Protein AF-A0A950HRG1-F1 (afdb_monomer)

Sequence (154 aa):
MLKEFRDFAMKGNVVDLAIGVIIGAAFGKIVDSLVGDIIMPIVGAITGGIDFSNLYIPLSGKAADAAKAGASYAKVKEAGAVLGFGQFLTIAVNFLIIAFVLFLVVKGINTMRRAEPKAPPAPPPPTKTEVLLEEIRNLLARQAGPERPTTAIG

Mean predicted aligned error: 13.73 Å

Structure (mmCIF, N/CA/C/O backbone):
data_AF-A0A950HRG1-F1
#
_entry.id   AF-A0A950HRG1-F1
#
loop_
_atom_site.group_PDB
_atom_site.id
_atom_site.type_symbol
_atom_site.label_atom_id
_atom_site.label_alt_id
_atom_site.label_comp_id
_atom_site.label_asym_id
_atom_site.label_entity_id
_atom_site.label_seq_id
_atom_site.pdbx_PDB_ins_code
_atom_site.Cartn_x
_atom_site.Cartn_y
_atom_site.Cartn_z
_atom_site.occupancy
_atom_site.B_iso_or_equiv
_atom_site.auth_seq_id
_atom_site.auth_comp_id
_atom_site.auth_asym_id
_atom_site.auth_atom_id
_atom_site.pdbx_PDB_model_num
ATOM 1 N N . MET A 1 1 ? 3.740 19.221 29.805 1.00 72.19 1 MET A N 1
ATOM 2 C CA . MET A 1 1 ? 4.055 18.413 28.607 1.00 72.19 1 MET A CA 1
ATOM 3 C C . MET A 1 1 ? 3.595 16.956 28.696 1.00 72.19 1 MET A C 1
ATOM 5 O O . MET A 1 1 ? 2.594 16.634 28.081 1.00 72.19 1 MET A O 1
ATOM 9 N N . LEU A 1 2 ? 4.248 16.061 29.456 1.00 80.06 2 LEU A N 1
ATOM 10 C CA . LEU A 1 2 ? 3.867 14.627 29.509 1.00 80.06 2 LEU A CA 1
ATOM 11 C C . LEU A 1 2 ? 2.446 14.369 30.051 1.00 80.06 2 LEU A C 1
ATOM 13 O O . LEU A 1 2 ? 1.740 13.500 29.547 1.00 80.06 2 LEU A O 1
ATOM 17 N N . LYS A 1 3 ? 2.013 15.142 31.055 1.00 82.12 3 LYS A N 1
ATOM 18 C CA . LYS A 1 3 ? 0.649 15.079 31.612 1.00 82.12 3 LYS A CA 1
ATOM 19 C C . LYS A 1 3 ? -0.404 15.576 30.611 1.00 82.12 3 LYS A C 1
ATOM 21 O O . LYS A 1 3 ? -1.360 14.872 30.339 1.00 82.12 3 LYS A O 1
ATOM 26 N N . GLU A 1 4 ? -0.155 16.726 29.986 1.00 77.81 4 GLU A N 1
ATOM 27 C CA . GLU A 1 4 ? -1.037 17.322 28.966 1.00 77.81 4 GLU A CA 1
ATOM 28 C C . GLU A 1 4 ? -1.134 16.461 27.700 1.00 77.81 4 GLU A C 1
ATOM 30 O O . GLU A 1 4 ? -2.203 16.346 27.109 1.00 77.81 4 GLU A O 1
ATOM 35 N N . PHE A 1 5 ? -0.039 15.809 27.300 1.00 77.25 5 PHE A N 1
ATOM 36 C CA . PHE A 1 5 ? -0.029 14.860 26.189 1.00 77.25 5 PHE A CA 1
ATOM 37 C C . PHE A 1 5 ? -0.840 13.603 26.510 1.00 77.25 5 PHE A C 1
ATOM 39 O O . PHE A 1 5 ? -1.601 13.142 25.665 1.00 77.25 5 PHE A O 1
ATOM 46 N N . ARG A 1 6 ? -0.731 13.073 27.738 1.00 77.06 6 ARG A N 1
ATOM 47 C CA . ARG A 1 6 ? -1.578 11.966 28.202 1.00 77.06 6 ARG A CA 1
ATOM 48 C C . ARG A 1 6 ? -3.054 12.365 28.187 1.00 77.06 6 ARG A C 1
ATOM 50 O O . ARG A 1 6 ? -3.857 11.628 27.631 1.00 77.06 6 ARG A O 1
ATOM 57 N N . ASP A 1 7 ? -3.405 13.530 28.722 1.00 78.81 7 ASP A N 1
ATOM 58 C CA . ASP A 1 7 ? -4.795 14.007 28.762 1.00 78.81 7 ASP A CA 1
ATOM 59 C C . ASP A 1 7 ? -5.359 14.285 27.355 1.00 78.81 7 ASP A C 1
ATOM 61 O O . ASP A 1 7 ? -6.537 14.042 27.089 1.00 78.81 7 ASP A O 1
ATOM 65 N N . PHE A 1 8 ? -4.518 14.732 26.417 1.00 75.56 8 PHE A N 1
ATOM 66 C CA . PHE A 1 8 ? -4.876 14.867 25.004 1.00 75.56 8 PHE A CA 1
ATOM 67 C C . PHE A 1 8 ? -5.061 13.507 24.317 1.00 75.56 8 PHE A C 1
ATOM 69 O O . PHE A 1 8 ? -6.065 13.301 23.635 1.00 75.56 8 PHE A O 1
ATOM 76 N N . ALA A 1 9 ? -4.127 12.576 24.522 1.00 70.25 9 ALA A N 1
ATOM 77 C CA . ALA A 1 9 ? -4.170 11.238 23.943 1.00 70.25 9 ALA A CA 1
ATOM 78 C C . ALA A 1 9 ? -5.352 10.421 24.477 1.00 70.25 9 ALA A C 1
ATOM 80 O O . ALA A 1 9 ? -5.926 9.645 23.730 1.00 70.25 9 ALA A O 1
ATOM 81 N N . MET A 1 10 ? -5.767 10.624 25.732 1.00 71.88 10 MET A N 1
ATOM 82 C CA . MET A 1 10 ? -6.918 9.932 26.328 1.00 71.88 10 MET A CA 1
ATOM 83 C C . MET A 1 10 ? -8.283 10.498 25.900 1.00 71.88 10 MET A C 1
ATOM 85 O O . MET A 1 10 ? -9.316 9.969 26.316 1.00 71.88 10 MET A O 1
ATOM 89 N N . LYS A 1 11 ? -8.336 11.516 25.027 1.00 75.38 11 LYS A N 1
ATOM 90 C CA . LYS A 1 11 ? -9.570 11.843 24.297 1.00 75.38 11 LYS A CA 1
ATOM 91 C C . LYS A 1 11 ? -9.860 10.677 23.345 1.00 75.38 11 LYS A C 1
ATOM 93 O O . LYS A 1 11 ? -9.276 10.618 22.271 1.00 75.38 11 LYS A O 1
ATOM 98 N N . GLY A 1 12 ? -10.733 9.749 23.751 1.00 67.19 12 GLY A N 1
ATOM 99 C CA . GLY A 1 12 ? -10.932 8.424 23.128 1.00 67.19 12 GLY A CA 1
ATOM 100 C C . GLY A 1 12 ? -10.984 8.386 21.593 1.00 67.19 12 GLY A C 1
ATOM 101 O O . GLY A 1 12 ? -10.423 7.481 20.990 1.00 67.19 12 GLY A O 1
ATOM 102 N N . ASN A 1 13 ? -11.520 9.425 20.946 1.00 80.25 13 ASN A N 1
ATOM 103 C CA . ASN A 1 13 ? -11.544 9.551 19.485 1.00 80.25 13 ASN A CA 1
ATOM 104 C C . ASN A 1 13 ? -10.145 9.553 18.816 1.00 80.25 13 ASN A C 1
ATOM 106 O O . ASN A 1 13 ? -10.022 9.201 17.648 1.00 80.25 13 ASN A O 1
ATOM 110 N N . VAL A 1 14 ? -9.084 9.953 19.526 1.00 82.50 14 VAL A N 1
ATOM 111 C CA . VAL A 1 14 ? -7.705 9.995 19.002 1.00 82.50 14 VAL A CA 1
ATOM 112 C C . VAL A 1 14 ? -7.029 8.626 19.092 1.00 82.50 14 VAL A C 1
ATOM 114 O O . VAL A 1 14 ? -6.296 8.257 18.177 1.00 82.50 14 VAL A O 1
ATOM 117 N N . VAL A 1 15 ? -7.288 7.861 20.158 1.00 83.56 15 VAL A N 1
ATOM 118 C CA . VAL A 1 15 ? -6.712 6.517 20.344 1.00 83.56 15 VAL A CA 1
ATOM 119 C C . VAL A 1 15 ? -7.251 5.559 19.288 1.00 83.56 15 VAL A C 1
ATOM 121 O O . VAL A 1 15 ? -6.467 4.889 18.618 1.00 83.56 15 VAL A O 1
ATOM 124 N N . ASP A 1 16 ? -8.569 5.552 19.083 1.00 85.19 16 ASP A N 1
ATOM 125 C CA . ASP A 1 16 ? -9.216 4.680 18.098 1.00 85.19 16 ASP A CA 1
ATOM 126 C C . ASP A 1 16 ? -8.794 5.038 16.665 1.00 85.19 16 ASP A C 1
ATOM 128 O O . ASP A 1 16 ? -8.505 4.155 15.854 1.00 85.19 16 ASP A O 1
ATOM 132 N N . LEU A 1 17 ? -8.665 6.337 16.367 1.00 89.94 17 LEU A N 1
ATOM 133 C CA . LEU A 1 17 ? -8.133 6.812 15.089 1.00 89.94 17 LEU A CA 1
ATOM 134 C C . LEU A 1 17 ? -6.677 6.371 14.887 1.00 89.94 17 LEU A C 1
ATOM 136 O O . LEU A 1 17 ? -6.327 5.882 13.813 1.00 89.94 17 LEU A O 1
ATOM 140 N N . ALA A 1 18 ? -5.830 6.519 15.909 1.00 88.38 18 ALA A N 1
ATOM 141 C CA . ALA A 1 18 ? -4.426 6.130 15.840 1.00 88.38 18 ALA A CA 1
ATOM 142 C C . ALA A 1 18 ? -4.271 4.622 15.595 1.00 88.38 18 ALA A C 1
ATOM 144 O O . ALA A 1 18 ? -3.500 4.219 14.723 1.00 88.38 18 ALA A O 1
ATOM 145 N N . ILE A 1 19 ? -5.044 3.794 16.303 1.00 90.44 19 ILE A N 1
ATOM 146 C CA . ILE A 1 19 ? -5.060 2.342 16.094 1.00 90.44 19 ILE A CA 1
ATOM 147 C C . ILE A 1 19 ? -5.514 2.016 14.665 1.00 90.44 19 ILE A C 1
ATOM 149 O O . ILE A 1 19 ? -4.848 1.239 13.980 1.00 90.44 19 ILE A O 1
ATOM 153 N N . GLY A 1 20 ? -6.590 2.644 14.182 1.00 91.62 20 GLY A N 1
ATOM 154 C CA . GLY A 1 20 ? -7.099 2.434 12.825 1.00 91.62 20 GLY A CA 1
ATOM 155 C C . GLY A 1 20 ? -6.074 2.764 11.736 1.00 91.62 20 GLY A C 1
ATOM 156 O O . GLY A 1 20 ? -5.899 1.984 10.800 1.00 91.62 20 GLY A O 1
ATOM 157 N N . VAL A 1 21 ? -5.344 3.874 11.877 1.00 92.12 21 VAL A N 1
ATOM 158 C CA . VAL A 1 21 ? -4.294 4.277 10.925 1.00 92.12 21 VAL A CA 1
ATOM 159 C C . VAL A 1 21 ? -3.107 3.312 10.957 1.00 92.12 21 VAL A C 1
ATOM 161 O O . VAL A 1 21 ? -2.623 2.909 9.899 1.00 92.12 21 VAL A O 1
ATOM 164 N N . ILE A 1 22 ? -2.650 2.907 12.146 1.00 93.69 22 ILE A N 1
ATOM 165 C CA . ILE A 1 22 ? -1.515 1.981 12.294 1.00 93.69 22 ILE A CA 1
ATOM 166 C C . ILE A 1 22 ? -1.857 0.613 11.696 1.00 93.69 22 ILE A C 1
ATOM 168 O O . ILE A 1 22 ? -1.071 0.069 10.917 1.00 93.69 22 ILE A O 1
ATOM 172 N N . ILE A 1 23 ? -3.037 0.075 12.018 1.00 92.75 23 ILE A N 1
ATOM 173 C CA . ILE A 1 23 ? -3.500 -1.208 11.477 1.00 92.75 23 ILE A CA 1
ATOM 174 C C . ILE A 1 23 ? -3.698 -1.103 9.964 1.00 92.75 23 ILE A C 1
ATOM 176 O O . ILE A 1 23 ? -3.259 -1.994 9.243 1.00 92.75 23 ILE A O 1
ATOM 180 N N . GLY A 1 24 ? -4.290 -0.013 9.465 1.00 90.19 24 GLY A N 1
ATOM 181 C CA . GLY A 1 24 ? -4.471 0.209 8.029 1.00 90.19 24 GLY A CA 1
ATOM 182 C C . GLY A 1 24 ? -3.146 0.237 7.264 1.00 90.19 24 GLY A C 1
ATOM 183 O O . GLY A 1 24 ? -3.007 -0.436 6.242 1.00 90.19 24 GLY A O 1
ATOM 184 N N . ALA A 1 25 ? -2.142 0.945 7.790 1.00 90.94 25 ALA A N 1
ATOM 185 C CA . ALA A 1 25 ? -0.809 1.002 7.193 1.00 90.94 25 ALA A CA 1
ATOM 186 C C . ALA A 1 25 ? -0.092 -0.359 7.225 1.00 90.94 25 ALA A C 1
ATOM 188 O O . ALA A 1 25 ? 0.562 -0.737 6.252 1.00 90.94 25 ALA A O 1
ATOM 189 N N . ALA A 1 26 ? -0.213 -1.110 8.324 1.00 93.50 26 ALA A N 1
ATOM 190 C CA . ALA A 1 26 ? 0.367 -2.447 8.436 1.00 93.50 26 ALA A CA 1
ATOM 191 C C . ALA A 1 26 ? -0.321 -3.453 7.499 1.00 93.50 26 ALA A C 1
ATOM 193 O O . ALA A 1 26 ? 0.357 -4.225 6.826 1.00 93.50 26 ALA A O 1
ATOM 194 N N . PHE A 1 27 ? -1.652 -3.413 7.412 1.00 89.31 27 PHE A N 1
ATOM 195 C CA . PHE A 1 27 ? -2.431 -4.293 6.544 1.00 89.31 27 PHE A CA 1
ATOM 196 C C . PHE A 1 27 ? -2.125 -4.055 5.063 1.00 89.31 27 PHE A C 1
ATOM 198 O O . PHE A 1 27 ? -1.963 -5.021 4.323 1.00 89.31 27 PHE A O 1
ATOM 205 N N . GLY A 1 28 ? -1.958 -2.793 4.646 1.00 88.12 28 GLY A N 1
ATOM 206 C CA . GLY A 1 28 ? -1.510 -2.458 3.291 1.00 88.12 28 GLY A CA 1
ATOM 207 C C . GLY A 1 28 ? -0.222 -3.193 2.912 1.00 88.12 28 GLY A C 1
ATOM 208 O O . GLY A 1 28 ? -0.194 -3.878 1.899 1.00 88.12 28 GLY A O 1
ATOM 209 N N . LYS A 1 29 ? 0.791 -3.184 3.790 1.00 90.25 29 LYS A N 1
ATOM 210 C CA . LYS A 1 29 ? 2.058 -3.905 3.557 1.00 90.25 29 LYS A CA 1
ATOM 211 C C . LYS A 1 29 ? 1.891 -5.421 3.440 1.00 90.25 29 LYS A C 1
ATOM 213 O O . LYS A 1 29 ? 2.624 -6.054 2.688 1.00 90.25 29 LYS A O 1
ATOM 218 N N . ILE A 1 30 ? 0.958 -6.011 4.192 1.00 89.56 30 ILE A N 1
ATOM 219 C CA . ILE A 1 30 ? 0.663 -7.449 4.096 1.00 89.56 30 ILE A CA 1
ATOM 220 C C . ILE A 1 30 ? 0.099 -7.768 2.711 1.00 89.56 30 ILE A C 1
ATOM 222 O O . ILE A 1 30 ? 0.508 -8.751 2.095 1.00 89.56 30 ILE A O 1
ATOM 226 N N . VAL A 1 31 ? -0.812 -6.932 2.205 1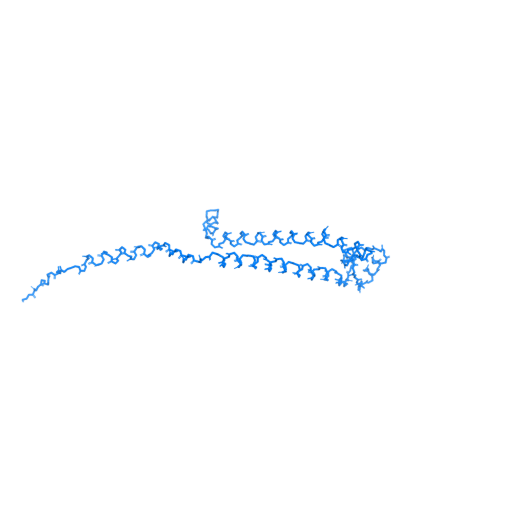.00 86.12 31 VAL A N 1
ATOM 227 C CA . VAL A 1 31 ? -1.359 -7.111 0.856 1.00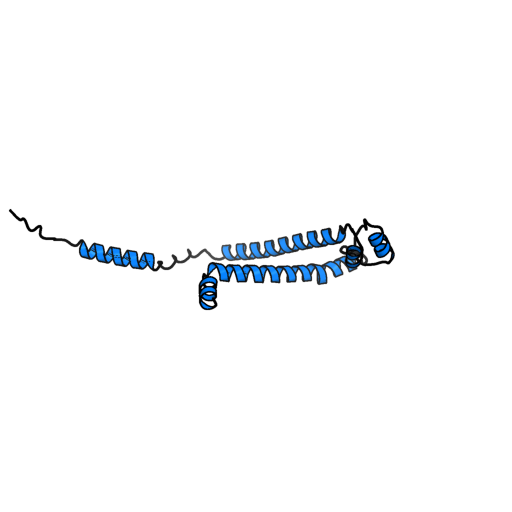 86.12 31 VAL A CA 1
ATOM 228 C C . VAL A 1 31 ? -0.284 -6.861 -0.201 1.00 86.12 31 VAL A C 1
ATOM 230 O O . VAL A 1 31 ? -0.147 -7.680 -1.105 1.00 86.12 31 VAL A O 1
ATOM 233 N N . ASP A 1 32 ? 0.530 -5.815 -0.048 1.00 86.69 32 ASP A N 1
ATOM 234 C CA . ASP A 1 32 ? 1.647 -5.523 -0.952 1.00 86.69 32 ASP A CA 1
ATOM 235 C C . ASP A 1 32 ? 2.608 -6.717 -1.060 1.00 86.69 32 ASP A C 1
ATOM 237 O O . ASP A 1 32 ? 2.990 -7.088 -2.165 1.00 86.69 32 ASP A O 1
ATOM 241 N N . SER A 1 33 ? 2.961 -7.351 0.065 1.00 89.81 33 SER A N 1
ATOM 242 C CA . SER A 1 33 ? 3.827 -8.540 0.096 1.00 89.81 33 SER A CA 1
ATOM 243 C C . SER A 1 33 ? 3.143 -9.766 -0.511 1.00 89.81 33 SER A C 1
ATOM 245 O O . SER A 1 33 ? 3.748 -10.489 -1.296 1.00 89.81 33 SER A O 1
ATOM 247 N N . LEU A 1 34 ? 1.850 -9.982 -0.249 1.00 86.50 34 LEU A N 1
ATOM 248 C CA . LEU A 1 34 ? 1.098 -11.055 -0.905 1.00 86.50 34 LEU A CA 1
ATOM 249 C C . LEU A 1 34 ? 1.114 -10.885 -2.431 1.00 86.50 34 LEU A C 1
ATOM 251 O O . LEU A 1 34 ? 1.324 -11.848 -3.167 1.00 86.50 34 LEU A O 1
ATOM 255 N N . VAL A 1 35 ? 0.917 -9.665 -2.925 1.00 82.81 35 VAL A N 1
ATOM 256 C CA . VAL A 1 35 ? 0.927 -9.404 -4.365 1.00 82.81 35 VAL A CA 1
ATOM 257 C C . VAL A 1 35 ? 2.345 -9.501 -4.924 1.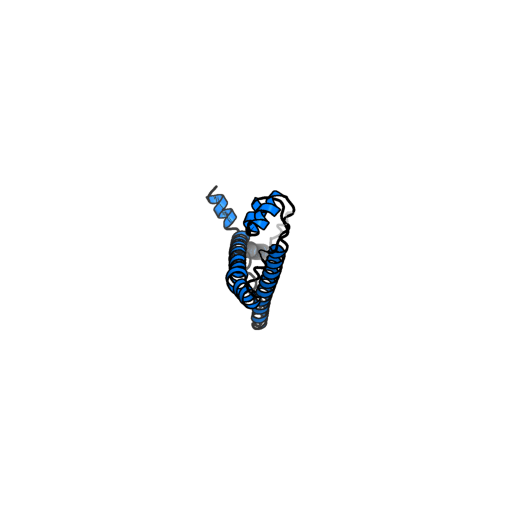00 82.81 35 VAL A C 1
ATOM 259 O O . VAL A 1 35 ? 2.572 -10.245 -5.873 1.00 82.81 35 VAL A O 1
ATOM 262 N N . GLY A 1 36 ? 3.297 -8.779 -4.339 1.00 85.31 36 GLY A N 1
ATOM 263 C CA . GLY A 1 36 ? 4.664 -8.652 -4.838 1.00 85.31 36 GLY A CA 1
ATOM 264 C C . GLY A 1 36 ? 5.518 -9.905 -4.661 1.00 85.31 36 GLY A C 1
ATOM 265 O O . GLY A 1 36 ? 6.231 -10.276 -5.587 1.00 85.31 36 GLY A O 1
ATOM 266 N N . ASP A 1 37 ? 5.416 -10.578 -3.517 1.00 85.94 37 ASP A N 1
ATOM 267 C CA . ASP A 1 37 ? 6.309 -11.684 -3.150 1.00 85.94 37 ASP A CA 1
ATOM 268 C C . ASP A 1 37 ? 5.698 -13.063 -3.434 1.00 85.94 37 ASP A C 1
ATOM 270 O O . ASP A 1 37 ? 6.427 -14.052 -3.500 1.00 85.94 37 ASP A O 1
ATOM 274 N N . ILE A 1 38 ? 4.372 -13.158 -3.610 1.00 87.62 38 ILE A N 1
ATOM 275 C CA . ILE A 1 38 ? 3.680 -14.438 -3.846 1.00 87.62 38 ILE A CA 1
ATOM 276 C C . ILE A 1 38 ? 2.986 -14.454 -5.210 1.00 87.62 38 ILE A C 1
ATOM 278 O O . ILE A 1 38 ? 3.280 -15.319 -6.035 1.00 87.62 38 ILE A O 1
ATOM 282 N N . ILE A 1 39 ? 2.086 -13.507 -5.491 1.00 83.88 39 ILE A N 1
ATOM 283 C CA . ILE A 1 39 ? 1.298 -13.524 -6.736 1.00 83.88 39 ILE A CA 1
ATOM 284 C C . ILE A 1 39 ? 2.167 -13.207 -7.958 1.00 83.88 39 ILE A C 1
ATOM 286 O O . ILE A 1 39 ? 2.125 -13.945 -8.943 1.00 83.88 39 ILE A O 1
ATOM 290 N N . MET A 1 40 ? 2.972 -12.145 -7.911 1.00 84.88 40 MET A N 1
ATOM 291 C CA . MET A 1 40 ? 3.790 -11.711 -9.047 1.00 84.88 40 MET A CA 1
ATOM 292 C C . MET A 1 40 ? 4.828 -12.757 -9.481 1.00 84.88 40 MET A C 1
ATOM 294 O O . MET A 1 40 ? 4.935 -12.973 -10.686 1.00 84.88 40 MET A O 1
ATOM 298 N N . PRO A 1 41 ? 5.534 -13.479 -8.585 1.00 85.31 41 PRO A N 1
ATOM 299 C CA . PRO A 1 41 ? 6.415 -14.573 -8.991 1.00 85.31 41 PRO A CA 1
ATOM 300 C C . PRO A 1 41 ? 5.681 -15.718 -9.689 1.00 85.31 41 PRO A C 1
ATOM 302 O O . PRO A 1 41 ? 6.199 -16.272 -10.655 1.00 85.31 41 PRO A O 1
ATOM 305 N N . ILE A 1 42 ? 4.458 -16.048 -9.259 1.00 87.25 42 ILE A N 1
ATOM 306 C CA . ILE A 1 42 ? 3.632 -17.078 -9.909 1.00 87.25 42 ILE A CA 1
ATOM 307 C C . ILE A 1 42 ? 3.197 -16.609 -11.302 1.00 87.25 42 ILE A C 1
ATOM 309 O O . ILE A 1 42 ? 3.323 -17.350 -12.277 1.00 87.25 42 ILE A O 1
ATOM 313 N N . VAL A 1 43 ? 2.729 -15.364 -11.419 1.00 83.38 43 VAL A N 1
ATOM 314 C CA . VAL A 1 43 ? 2.372 -14.761 -12.712 1.00 83.38 43 VAL A CA 1
ATOM 315 C C . VAL A 1 43 ? 3.597 -14.695 -13.628 1.00 83.38 43 VAL A C 1
ATOM 317 O O . VAL A 1 43 ? 3.504 -15.047 -14.804 1.00 83.38 43 VAL A O 1
ATOM 320 N N . GLY A 1 44 ? 4.758 -14.318 -13.094 1.00 85.06 44 GLY A N 1
ATOM 321 C CA . GLY A 1 44 ? 6.037 -14.323 -13.796 1.00 85.06 44 GLY A CA 1
ATOM 322 C C . GLY A 1 44 ? 6.399 -15.719 -14.298 1.00 85.06 44 GLY A C 1
ATOM 323 O O . GLY A 1 44 ? 6.695 -15.882 -15.477 1.00 85.06 44 GLY A O 1
ATOM 324 N N . ALA A 1 45 ? 6.291 -16.748 -13.455 1.00 86.75 45 ALA A N 1
ATOM 325 C CA . ALA A 1 45 ? 6.574 -18.131 -13.837 1.00 86.75 45 ALA A CA 1
ATOM 326 C C . ALA A 1 45 ? 5.676 -18.625 -14.988 1.00 86.75 45 ALA A C 1
ATOM 328 O O . ALA A 1 45 ? 6.152 -19.320 -15.882 1.00 86.75 45 ALA A O 1
ATOM 329 N N . ILE A 1 46 ? 4.399 -18.226 -15.008 1.00 86.88 46 ILE A N 1
ATOM 330 C CA . ILE A 1 46 ? 3.441 -18.607 -16.062 1.00 86.88 46 ILE A CA 1
ATOM 331 C C . ILE A 1 46 ? 3.670 -17.809 -17.355 1.00 86.88 46 ILE A C 1
ATOM 333 O O . ILE A 1 46 ? 3.515 -18.341 -18.451 1.00 86.88 46 ILE A O 1
ATOM 337 N N . THR A 1 47 ? 4.053 -16.536 -17.246 1.00 83.31 47 THR A N 1
ATOM 338 C CA . THR A 1 47 ? 4.274 -15.635 -18.393 1.00 83.31 47 THR A CA 1
ATOM 339 C C . THR A 1 47 ? 5.673 -15.751 -19.010 1.00 83.31 47 THR A C 1
ATOM 341 O O . THR A 1 47 ? 5.994 -15.007 -19.934 1.00 83.31 47 THR A O 1
ATOM 344 N N . GLY A 1 48 ? 6.501 -16.694 -18.544 1.00 79.50 48 GLY A N 1
ATOM 345 C CA . GLY A 1 48 ? 7.841 -16.946 -19.087 1.00 79.50 48 GLY A CA 1
ATOM 346 C C . GLY A 1 48 ? 8.947 -16.068 -18.492 1.00 79.50 48 GLY A C 1
ATOM 347 O O . GLY A 1 48 ? 9.958 -15.831 -19.144 1.00 79.50 48 GLY A O 1
ATOM 348 N N . GLY A 1 49 ? 8.767 -15.581 -17.264 1.00 72.25 49 GLY A N 1
ATOM 349 C CA . GLY A 1 49 ? 9.746 -14.775 -16.530 1.00 72.25 49 GLY A CA 1
ATOM 350 C C . GLY A 1 49 ? 9.636 -13.270 -16.776 1.00 72.25 49 GLY A C 1
ATOM 351 O O . GLY A 1 49 ? 10.574 -12.538 -16.468 1.00 72.25 49 GLY A O 1
ATOM 352 N N . ILE A 1 50 ? 8.514 -12.795 -17.330 1.00 76.88 50 ILE A N 1
ATOM 353 C CA . ILE A 1 50 ? 8.291 -11.361 -17.530 1.00 76.88 50 ILE A CA 1
ATOM 354 C C . ILE A 1 50 ? 8.072 -10.701 -16.167 1.00 76.88 50 ILE A C 1
ATOM 356 O O . ILE A 1 50 ? 7.020 -10.833 -15.542 1.00 76.88 50 ILE A O 1
ATOM 360 N N . ASP A 1 51 ? 9.074 -9.950 -15.723 1.00 78.38 51 ASP A N 1
ATOM 361 C CA . ASP A 1 51 ? 8.944 -9.046 -14.590 1.00 78.38 51 ASP A CA 1
ATOM 362 C C . ASP A 1 51 ? 8.346 -7.715 -15.061 1.00 78.38 51 ASP A C 1
ATOM 364 O O . ASP A 1 51 ? 9.046 -6.814 -15.533 1.00 78.38 51 ASP A O 1
ATOM 368 N N . PHE A 1 52 ? 7.025 -7.589 -14.919 1.00 76.50 52 PHE A N 1
ATOM 369 C CA . PHE A 1 52 ? 6.295 -6.376 -15.281 1.00 76.50 52 PHE A CA 1
ATOM 370 C C . PHE A 1 52 ? 6.807 -5.136 -14.542 1.00 76.50 52 PHE A C 1
ATOM 372 O O . PHE A 1 52 ? 6.720 -4.049 -15.099 1.00 76.50 52 PHE A O 1
ATOM 379 N N . SER A 1 53 ? 7.394 -5.262 -13.344 1.00 81.31 53 SER A N 1
ATOM 380 C CA . SER A 1 53 ? 7.944 -4.111 -12.609 1.00 81.31 53 SER A CA 1
ATOM 381 C C . SER A 1 53 ? 9.168 -3.494 -13.301 1.00 81.31 53 SER A C 1
ATOM 383 O O . SER A 1 53 ? 9.425 -2.295 -13.167 1.00 81.31 53 SER A O 1
ATOM 385 N N . ASN A 1 54 ? 9.876 -4.293 -14.106 1.00 84.56 54 ASN A N 1
ATOM 386 C CA . ASN A 1 54 ? 11.064 -3.903 -14.858 1.00 84.56 54 ASN A CA 1
ATOM 387 C C . ASN A 1 54 ? 10.766 -3.487 -16.308 1.00 84.56 54 ASN A C 1
ATOM 389 O O . ASN A 1 54 ? 11.690 -3.338 -17.106 1.00 84.56 54 ASN A O 1
ATOM 393 N N . LEU A 1 55 ? 9.502 -3.234 -16.659 1.00 86.44 55 LEU A N 1
ATOM 394 C CA . LEU A 1 55 ? 9.152 -2.642 -17.950 1.00 86.44 55 LEU A CA 1
ATOM 395 C C . LEU A 1 55 ? 9.247 -1.114 -17.884 1.00 86.44 55 LEU A C 1
ATOM 397 O O . LEU A 1 55 ? 8.461 -0.438 -17.209 1.00 86.44 55 LEU A O 1
ATOM 401 N N . TYR A 1 56 ? 10.224 -0.560 -18.595 1.00 88.69 56 TYR A N 1
ATOM 402 C CA . TYR A 1 56 ? 10.483 0.872 -18.602 1.00 88.69 56 TYR A CA 1
ATOM 403 C C . TYR A 1 56 ? 11.050 1.361 -19.936 1.00 88.69 56 TYR A C 1
ATOM 405 O O . TYR A 1 56 ? 11.628 0.600 -20.708 1.00 88.69 56 TYR A O 1
ATOM 413 N N . ILE A 1 57 ? 10.902 2.663 -20.188 1.00 89.06 57 ILE A N 1
ATOM 414 C CA . ILE A 1 57 ? 11.519 3.364 -21.318 1.00 89.06 57 ILE A CA 1
ATOM 415 C C . ILE A 1 57 ? 12.450 4.446 -20.753 1.00 89.06 57 ILE A C 1
ATOM 417 O O . ILE A 1 57 ? 11.970 5.365 -20.080 1.00 89.06 57 ILE A O 1
ATOM 421 N N . PRO A 1 58 ? 13.773 4.367 -20.982 1.00 90.00 58 PRO A N 1
ATOM 422 C CA . PRO A 1 58 ? 14.686 5.429 -20.587 1.00 90.00 58 PRO A CA 1
ATOM 423 C C . PRO A 1 58 ? 14.463 6.670 -21.460 1.00 90.00 58 PRO A C 1
ATOM 425 O O . PRO A 1 58 ? 14.354 6.568 -22.680 1.00 90.00 58 PRO A O 1
ATOM 428 N N . LEU A 1 59 ? 14.411 7.848 -20.836 1.00 90.75 59 LEU A N 1
ATOM 429 C CA . LEU A 1 59 ? 14.181 9.128 -21.519 1.00 90.75 59 LEU A CA 1
ATOM 430 C C . LEU A 1 59 ? 15.427 10.025 -21.555 1.00 90.75 59 LEU A C 1
ATOM 432 O O . LEU A 1 59 ? 15.419 11.061 -22.213 1.00 90.75 59 LEU A O 1
ATOM 436 N N . SER A 1 60 ? 16.500 9.651 -20.855 1.00 90.38 60 SER A N 1
ATOM 437 C CA . SER A 1 60 ? 17.778 10.370 -20.866 1.00 90.38 60 SER A CA 1
ATOM 438 C C . SER A 1 60 ? 18.912 9.496 -21.400 1.00 90.38 60 SER A C 1
ATOM 440 O O . SER A 1 60 ? 18.849 8.272 -21.313 1.00 90.38 60 SER A O 1
ATOM 442 N N 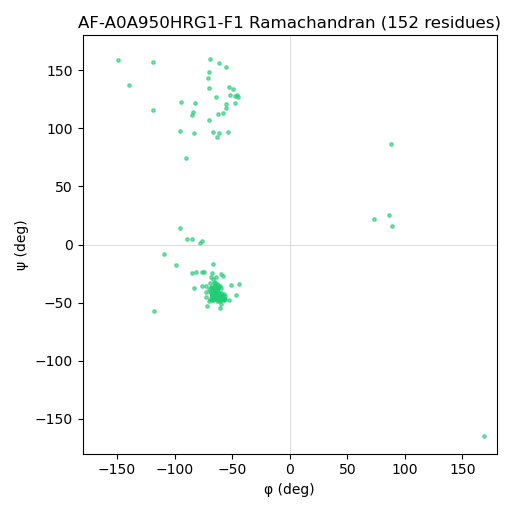. GLY A 1 61 ? 19.987 10.119 -21.903 1.00 86.88 61 GLY A N 1
ATOM 443 C CA . GLY A 1 61 ? 21.177 9.391 -22.370 1.00 86.88 61 GLY A CA 1
ATOM 444 C C . GLY A 1 61 ? 21.775 8.484 -21.287 1.00 86.88 61 GLY A C 1
ATOM 445 O O . GLY A 1 61 ? 21.955 7.295 -21.513 1.00 86.88 61 GLY A O 1
ATOM 446 N N . LYS A 1 62 ? 21.938 9.004 -20.060 1.00 86.44 62 LYS A N 1
ATOM 447 C CA . LYS A 1 62 ? 22.440 8.235 -18.905 1.00 86.44 62 LYS A CA 1
ATOM 448 C C . LYS A 1 62 ? 21.533 7.058 -18.524 1.00 86.44 62 LYS A C 1
ATOM 450 O O . LYS A 1 62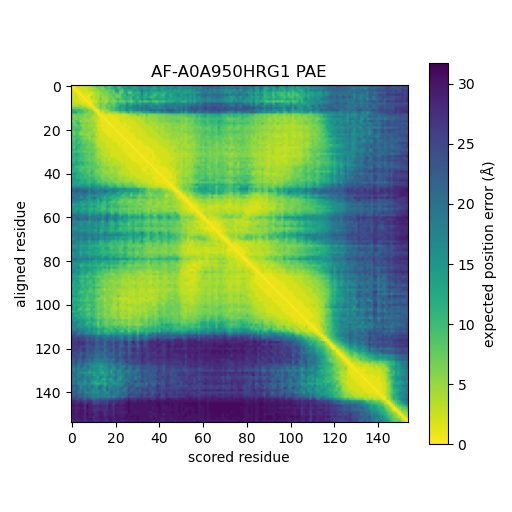 ? 22.025 5.993 -18.163 1.00 86.44 62 LYS A O 1
ATOM 455 N N . ALA A 1 63 ? 20.214 7.236 -18.624 1.00 85.38 63 ALA A N 1
ATOM 456 C CA . ALA A 1 63 ? 19.254 6.159 -18.412 1.00 85.38 63 ALA A CA 1
ATOM 457 C C . ALA A 1 63 ? 19.309 5.126 -19.551 1.00 85.38 63 ALA A C 1
ATOM 459 O O . ALA A 1 63 ? 19.221 3.929 -19.303 1.00 85.38 63 ALA A O 1
ATOM 460 N N . ALA A 1 64 ? 19.498 5.553 -20.799 1.00 85.62 64 ALA A N 1
ATOM 461 C CA . ALA A 1 64 ? 19.626 4.640 -21.931 1.00 85.62 64 ALA A CA 1
ATOM 462 C C . ALA A 1 64 ? 20.897 3.783 -21.827 1.00 85.62 64 ALA A C 1
ATOM 464 O O . ALA A 1 64 ? 20.855 2.592 -22.133 1.00 85.62 64 ALA A O 1
ATOM 465 N N . ASP A 1 65 ? 21.998 4.356 -21.346 1.00 87.06 65 ASP A N 1
ATOM 466 C CA . ASP A 1 65 ? 23.24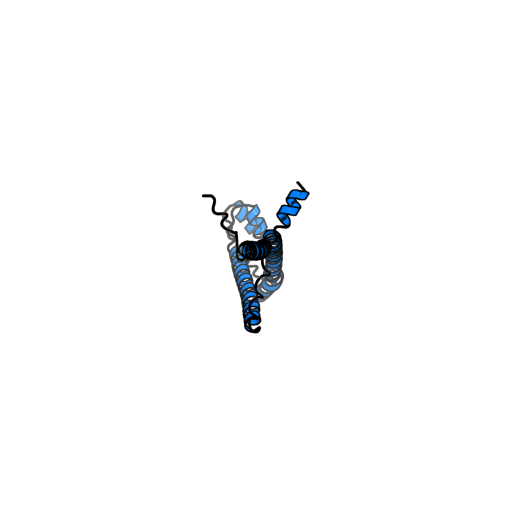7 3.622 -21.125 1.00 87.06 65 ASP A CA 1
ATOM 467 C C . ASP A 1 65 ? 23.106 2.601 -19.985 1.00 87.06 65 ASP A C 1
ATOM 469 O O . ASP A 1 65 ? 23.505 1.445 -20.134 1.00 87.06 65 ASP A O 1
ATOM 473 N N . ALA A 1 66 ? 22.445 2.980 -18.885 1.00 82.44 66 ALA A N 1
ATOM 474 C CA . ALA A 1 66 ? 22.126 2.058 -17.795 1.00 82.44 66 ALA A CA 1
ATOM 475 C C . ALA A 1 66 ? 21.175 0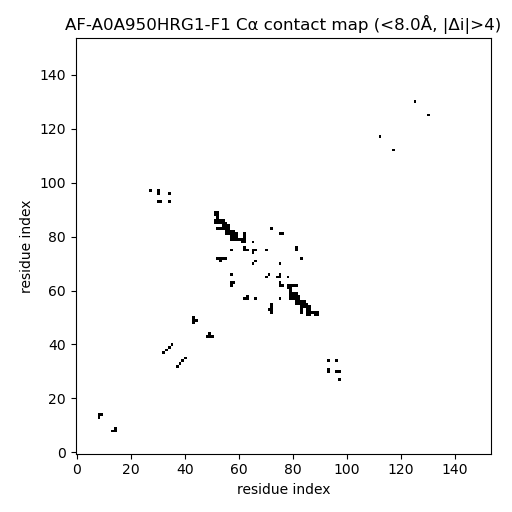.927 -18.240 1.00 82.44 66 ALA A C 1
ATOM 477 O O . ALA A 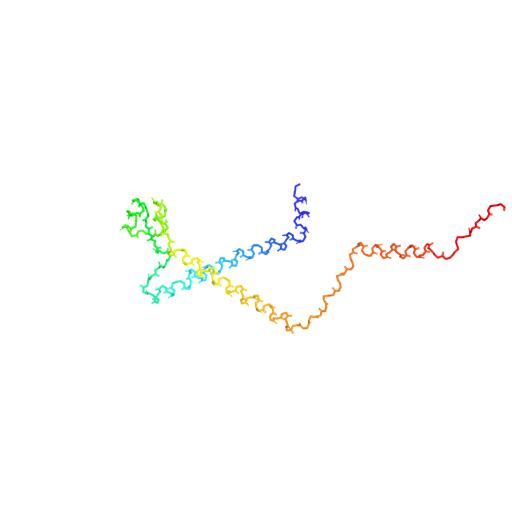1 66 ? 21.366 -0.229 -17.862 1.00 82.44 66 ALA A O 1
ATOM 478 N N . ALA A 1 67 ? 20.187 1.234 -19.086 1.00 84.00 67 ALA A N 1
ATOM 479 C CA . ALA A 1 67 ? 19.259 0.247 -19.636 1.00 84.00 67 ALA A CA 1
ATOM 480 C C . ALA A 1 67 ? 19.962 -0.770 -20.548 1.00 84.00 67 ALA A C 1
ATOM 482 O O . ALA A 1 67 ? 19.728 -1.972 -20.439 1.00 84.00 67 ALA A O 1
ATOM 483 N N . LYS A 1 68 ? 20.880 -0.309 -21.409 1.00 83.00 68 LYS A N 1
ATOM 484 C CA . LYS A 1 68 ? 21.693 -1.182 -22.277 1.00 83.00 68 LYS A CA 1
ATOM 485 C C . LYS A 1 68 ? 22.621 -2.107 -21.489 1.00 83.00 68 LYS A C 1
ATOM 487 O O . LYS A 1 68 ? 22.924 -3.196 -21.960 1.00 83.00 68 LYS A O 1
ATOM 492 N N . ALA A 1 69 ? 23.038 -1.698 -20.292 1.00 84.31 69 ALA A N 1
ATOM 493 C CA . ALA A 1 69 ? 23.807 -2.535 -19.374 1.00 84.31 69 ALA A CA 1
ATOM 494 C C . ALA A 1 69 ? 22.956 -3.602 -18.651 1.00 84.31 69 ALA A C 1
ATOM 496 O O . ALA A 1 69 ? 23.476 -4.317 -17.795 1.00 84.31 69 ALA A O 1
ATOM 497 N N . GLY A 1 70 ? 21.656 -3.710 -18.959 1.00 79.69 70 GLY A N 1
ATOM 498 C CA . GLY A 1 70 ? 20.747 -4.669 -18.327 1.00 79.69 70 GLY A CA 1
ATOM 499 C C . GLY A 1 70 ? 20.369 -4.301 -16.891 1.00 79.69 70 GLY A C 1
ATOM 500 O O . GLY A 1 70 ? 20.004 -5.175 -16.106 1.00 79.69 70 GLY A O 1
ATOM 501 N N . ALA A 1 71 ? 20.484 -3.025 -16.508 1.00 81.56 71 ALA A N 1
ATOM 502 C CA . ALA A 1 71 ? 20.124 -2.587 -15.165 1.00 81.56 71 ALA A CA 1
ATOM 503 C C . ALA A 1 71 ? 18.598 -2.642 -14.939 1.00 81.56 71 ALA A C 1
ATOM 505 O O . ALA A 1 71 ? 17.804 -2.418 -15.851 1.00 81.56 71 ALA A O 1
ATOM 506 N N . SER A 1 72 ? 18.173 -2.915 -13.703 1.00 85.62 72 SER A N 1
ATOM 507 C CA . SER A 1 72 ? 16.754 -2.892 -13.323 1.00 85.62 72 SER A CA 1
ATOM 508 C C . SER A 1 72 ? 16.187 -1.470 -13.332 1.00 85.62 72 SER A C 1
ATOM 510 O O . SER A 1 72 ? 16.932 -0.497 -13.185 1.00 85.62 72 SER A O 1
ATOM 512 N N . TYR A 1 73 ? 14.861 -1.338 -13.427 1.00 84.06 73 TYR A N 1
ATOM 513 C CA . TYR A 1 73 ? 14.143 -0.060 -13.382 1.00 84.06 73 TYR A CA 1
ATOM 514 C C . TYR A 1 73 ? 14.624 0.842 -12.239 1.00 84.06 73 TYR A C 1
ATOM 516 O O . TYR A 1 73 ? 14.861 2.030 -12.449 1.00 84.06 73 TYR A O 1
ATOM 524 N N . ALA A 1 74 ? 14.830 0.270 -11.047 1.00 86.69 74 ALA A N 1
ATOM 525 C CA . ALA A 1 74 ? 15.325 0.996 -9.880 1.00 86.69 74 ALA A CA 1
ATOM 526 C C . ALA A 1 74 ? 16.676 1.680 -10.150 1.00 86.69 74 ALA A C 1
ATOM 528 O O . ALA A 1 74 ? 16.819 2.875 -9.903 1.00 86.69 74 ALA A O 1
ATOM 529 N N . LYS A 1 75 ? 17.634 0.957 -10.742 1.00 85.31 75 LYS A N 1
ATOM 530 C CA . LYS A 1 75 ? 18.965 1.494 -11.062 1.00 85.31 75 LYS A CA 1
ATOM 531 C C . LYS A 1 75 ? 18.947 2.467 -12.239 1.00 85.31 75 LYS A C 1
ATOM 533 O O . LYS A 1 75 ? 19.674 3.456 -12.232 1.00 85.31 75 LYS A O 1
ATOM 538 N N . VAL A 1 76 ? 18.109 2.224 -13.247 1.00 86.75 76 VAL A N 1
ATOM 539 C CA . VAL A 1 76 ? 17.989 3.144 -14.390 1.00 86.75 76 VAL A CA 1
ATOM 540 C C . VAL A 1 76 ? 17.342 4.465 -13.963 1.00 86.75 76 VAL A C 1
ATOM 542 O O . VAL A 1 76 ? 17.764 5.531 -14.412 1.00 86.75 76 VAL A O 1
ATOM 545 N N . LYS A 1 77 ? 16.370 4.416 -13.045 1.00 88.12 77 LYS A N 1
ATOM 546 C CA . LYS A 1 77 ? 15.720 5.601 -12.473 1.00 88.12 77 LYS A CA 1
ATOM 547 C C . LYS A 1 77 ? 16.692 6.485 -11.683 1.00 88.12 77 LYS A C 1
ATOM 549 O O . LYS A 1 77 ? 16.545 7.702 -11.695 1.00 88.12 77 LYS A O 1
ATOM 554 N N . GLU A 1 78 ? 17.685 5.897 -11.019 1.00 88.81 78 GLU A N 1
ATOM 555 C CA . GLU A 1 78 ? 18.751 6.652 -10.343 1.00 88.81 78 GLU A CA 1
ATOM 556 C C . GLU A 1 78 ? 19.692 7.350 -11.340 1.00 88.81 78 GLU A C 1
ATOM 558 O O . GLU A 1 78 ? 20.183 8.446 -11.070 1.00 88.81 78 GLU A O 1
ATOM 563 N N . ALA A 1 79 ? 19.920 6.749 -12.513 1.00 86.19 79 ALA A N 1
ATOM 564 C CA . ALA A 1 79 ? 20.810 7.286 -13.544 1.00 86.19 79 ALA A CA 1
ATOM 565 C C . ALA A 1 79 ? 20.198 8.453 -14.346 1.00 86.19 79 ALA A C 1
ATOM 567 O O . ALA A 1 79 ? 20.931 9.269 -14.917 1.00 86.19 79 ALA A O 1
ATOM 568 N N . GLY A 1 80 ? 18.867 8.557 -14.410 1.00 86.56 80 GLY A N 1
ATOM 569 C CA . GLY A 1 80 ? 18.193 9.676 -15.061 1.00 86.56 80 GLY A CA 1
ATOM 570 C C . GLY A 1 80 ? 16.692 9.483 -15.262 1.00 86.56 80 GLY A C 1
ATOM 571 O O . GLY A 1 80 ? 16.067 8.617 -14.661 1.00 86.56 80 GLY A O 1
ATOM 572 N N . ALA A 1 81 ? 16.095 10.322 -16.112 1.00 88.62 81 ALA A N 1
ATOM 573 C CA . ALA A 1 81 ? 14.663 10.272 -16.389 1.00 88.62 81 ALA A CA 1
ATOM 574 C C . ALA A 1 81 ? 14.266 8.950 -17.069 1.00 88.62 81 ALA A C 1
ATOM 576 O O . ALA A 1 81 ? 14.820 8.579 -18.107 1.00 88.62 81 ALA A O 1
ATOM 577 N N . VAL A 1 82 ? 13.277 8.264 -16.495 1.00 89.56 82 VAL A N 1
ATOM 578 C CA . VAL A 1 82 ? 12.755 6.977 -16.969 1.00 89.56 82 VAL A CA 1
ATOM 579 C C . VAL A 1 82 ? 11.240 6.969 -16.849 1.00 89.56 82 VAL A C 1
ATOM 581 O O . VAL A 1 82 ? 10.691 7.367 -15.821 1.00 89.56 82 VAL A O 1
ATOM 584 N N . LEU A 1 83 ? 10.569 6.459 -17.876 1.00 88.31 83 LEU A N 1
ATOM 585 C CA . LEU A 1 83 ? 9.141 6.177 -17.860 1.00 88.31 83 LEU A CA 1
ATOM 586 C C . LEU A 1 83 ? 8.922 4.705 -17.486 1.00 88.31 83 LEU A C 1
ATOM 588 O O . LEU A 1 83 ? 9.044 3.813 -18.322 1.00 88.31 83 LEU A O 1
ATOM 592 N N . GLY A 1 84 ? 8.630 4.447 -16.210 1.00 89.44 84 GLY A N 1
ATOM 593 C CA . GLY A 1 84 ? 8.348 3.108 -15.677 1.00 89.44 84 GLY A CA 1
ATOM 594 C C . GLY A 1 84 ? 6.866 2.749 -15.745 1.00 89.44 84 GLY A C 1
ATOM 595 O O . GLY A 1 84 ? 6.185 2.765 -14.720 1.00 89.44 84 GLY A O 1
ATOM 596 N N . PHE A 1 85 ? 6.354 2.441 -16.937 1.00 88.12 85 PHE A N 1
ATOM 597 C CA . PHE A 1 85 ? 4.951 2.033 -17.112 1.00 88.12 85 PHE A CA 1
ATOM 598 C C . PHE A 1 85 ? 4.664 0.659 -16.490 1.00 88.12 85 PHE A C 1
ATOM 600 O O . PHE A 1 85 ? 3.552 0.409 -16.029 1.00 88.12 85 PHE A O 1
ATOM 607 N N . GLY A 1 86 ? 5.680 -0.201 -16.417 1.00 86.31 86 GLY A N 1
ATOM 608 C CA . GLY A 1 86 ? 5.617 -1.490 -15.753 1.00 86.31 86 GLY A CA 1
ATOM 609 C C . GLY A 1 86 ? 5.306 -1.388 -14.268 1.00 86.31 86 GLY A C 1
ATOM 610 O O . GLY A 1 86 ? 4.303 -1.915 -13.794 1.00 86.31 86 GLY A O 1
ATOM 611 N N . GLN A 1 87 ? 6.112 -0.610 -13.542 1.00 85.94 87 GLN A N 1
ATOM 612 C CA . GLN A 1 87 ? 5.889 -0.369 -12.118 1.00 85.94 87 GLN A CA 1
ATOM 613 C C . GLN A 1 87 ? 4.538 0.300 -11.840 1.00 85.94 87 GLN A C 1
ATOM 615 O O . GLN A 1 87 ? 3.887 -0.008 -10.843 1.00 85.94 87 GLN A O 1
ATOM 620 N N . PHE A 1 88 ? 4.093 1.197 -12.721 1.00 87.94 88 PHE A N 1
ATOM 621 C CA . PHE A 1 88 ? 2.761 1.785 -12.615 1.00 87.94 88 PHE A CA 1
ATOM 622 C C . PHE A 1 88 ? 1.656 0.725 -12.731 1.00 87.94 88 PHE A C 1
ATOM 624 O O . PHE A 1 88 ? 0.751 0.705 -11.898 1.00 87.94 88 PHE A O 1
ATOM 631 N N . LEU A 1 89 ? 1.749 -0.182 -13.710 1.00 85.69 89 LEU A N 1
ATOM 632 C CA . LEU A 1 89 ? 0.787 -1.272 -13.873 1.00 85.69 89 LEU A CA 1
ATOM 633 C C . LEU A 1 89 ? 0.783 -2.205 -12.655 1.00 85.69 89 LEU A C 1
ATOM 635 O O . LEU A 1 89 ? -0.290 -2.546 -12.162 1.00 85.69 89 LEU A O 1
ATOM 639 N N . THR A 1 90 ? 1.957 -2.551 -12.121 1.00 83.69 90 THR A N 1
ATOM 640 C CA . THR A 1 90 ? 2.078 -3.344 -10.887 1.00 83.69 90 THR A CA 1
ATOM 641 C C . THR A 1 90 ? 1.355 -2.673 -9.718 1.00 83.69 90 THR A C 1
ATOM 643 O O . THR A 1 90 ? 0.569 -3.319 -9.024 1.00 83.69 90 THR A O 1
ATOM 646 N N . ILE A 1 91 ? 1.554 -1.365 -9.521 1.00 86.81 91 ILE A N 1
ATOM 647 C CA . ILE A 1 91 ? 0.872 -0.603 -8.462 1.00 86.81 91 ILE A CA 1
ATOM 648 C C . ILE A 1 91 ? -0.643 -0.551 -8.703 1.00 86.81 91 ILE A C 1
ATOM 650 O O . ILE A 1 91 ? -1.413 -0.700 -7.756 1.00 86.81 91 ILE A O 1
ATOM 654 N N . ALA A 1 92 ? -1.087 -0.375 -9.949 1.00 88.81 92 ALA A N 1
ATOM 655 C CA . ALA A 1 92 ? -2.507 -0.352 -10.293 1.00 88.81 92 ALA A CA 1
ATOM 656 C C . ALA A 1 92 ? -3.192 -1.701 -10.007 1.00 88.81 92 ALA A C 1
ATOM 658 O O . ALA A 1 92 ? -4.280 -1.732 -9.430 1.00 88.81 92 ALA A O 1
ATOM 659 N N . VAL A 1 93 ? -2.538 -2.814 -10.352 1.00 84.00 93 VAL A N 1
ATOM 660 C CA . VAL A 1 93 ? -3.019 -4.169 -10.039 1.00 84.00 93 VAL A CA 1
ATOM 661 C C . VAL A 1 93 ? -3.064 -4.387 -8.528 1.00 84.00 93 VAL A C 1
ATOM 663 O O . VAL A 1 93 ? -4.077 -4.854 -8.012 1.00 84.00 93 VAL A O 1
ATOM 666 N N . ASN A 1 94 ? -2.016 -3.997 -7.804 1.00 84.75 94 ASN A N 1
ATOM 667 C CA . ASN A 1 94 ? -1.985 -4.103 -6.349 1.00 84.75 94 ASN A CA 1
ATOM 668 C C . ASN A 1 94 ? -3.119 -3.297 -5.687 1.00 84.75 94 ASN A C 1
ATOM 670 O O . ASN A 1 94 ? -3.856 -3.823 -4.858 1.00 84.75 94 ASN A O 1
ATOM 674 N N . PHE A 1 95 ? -3.346 -2.056 -6.124 1.00 88.12 95 PHE A N 1
ATOM 675 C CA . PHE A 1 95 ? -4.476 -1.247 -5.665 1.00 88.12 95 PHE A CA 1
ATOM 676 C C . PHE A 1 95 ? -5.824 -1.941 -5.907 1.00 88.12 95 PHE A C 1
ATOM 678 O O . PHE A 1 95 ? -6.680 -1.949 -5.020 1.00 88.12 95 PHE A O 1
ATOM 685 N N . LEU A 1 96 ? -6.009 -2.560 -7.077 1.00 90.94 96 LEU A N 1
ATOM 686 C CA . LEU A 1 96 ? -7.231 -3.297 -7.399 1.00 90.94 96 LEU A CA 1
ATOM 687 C C . LEU A 1 96 ? -7.425 -4.511 -6.475 1.00 90.94 96 LEU A C 1
ATOM 689 O O . LEU A 1 96 ? -8.543 -4.768 -6.028 1.00 90.94 96 LEU A O 1
ATOM 693 N N . ILE A 1 97 ? -6.342 -5.219 -6.143 1.00 86.69 97 ILE A N 1
ATOM 694 C CA . ILE A 1 97 ? -6.360 -6.347 -5.203 1.00 86.69 97 ILE A CA 1
ATOM 695 C C . ILE A 1 97 ? -6.679 -5.864 -3.785 1.00 86.69 97 ILE A C 1
ATOM 697 O O . ILE A 1 97 ? -7.566 -6.426 -3.146 1.00 86.69 97 ILE A O 1
ATOM 701 N N . ILE A 1 98 ? -6.034 -4.796 -3.306 1.00 87.38 98 ILE A N 1
ATOM 702 C CA . ILE A 1 98 ? -6.329 -4.185 -1.999 1.00 87.38 98 ILE A CA 1
ATOM 703 C C . ILE A 1 98 ? -7.804 -3.781 -1.922 1.00 87.38 98 ILE A C 1
ATOM 705 O O . ILE A 1 98 ? -8.486 -4.113 -0.950 1.00 87.38 98 ILE A O 1
ATOM 709 N N . ALA A 1 99 ? -8.316 -3.107 -2.954 1.0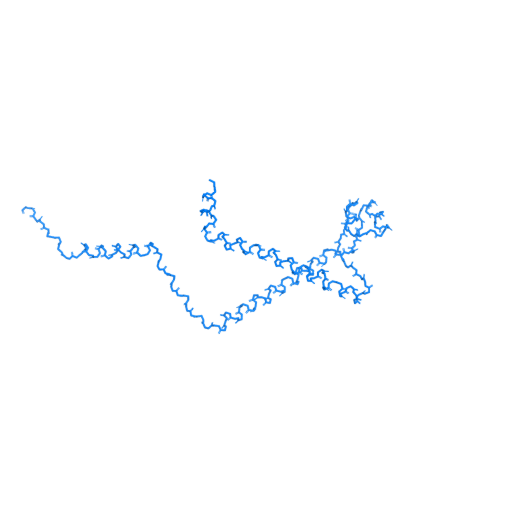0 90.38 99 ALA A N 1
ATOM 710 C CA . ALA A 1 99 ? -9.716 -2.704 -3.030 1.00 90.38 99 ALA A CA 1
ATOM 711 C C . ALA A 1 99 ? -10.658 -3.918 -3.005 1.00 90.38 99 ALA A C 1
ATOM 713 O O . ALA A 1 99 ? -11.664 -3.904 -2.293 1.00 90.38 99 ALA A O 1
ATOM 714 N N . PHE A 1 100 ? -10.318 -4.987 -3.729 1.00 90.75 100 PHE A N 1
ATOM 715 C CA . PHE A 1 100 ? -11.097 -6.222 -3.749 1.00 90.75 100 PHE A CA 1
ATOM 716 C C . PHE A 1 100 ? -11.099 -6.937 -2.390 1.00 90.75 100 PHE A C 1
ATOM 718 O O . PHE A 1 100 ? -12.155 -7.346 -1.907 1.00 90.75 100 PHE A O 1
ATOM 725 N N . VAL A 1 101 ? -9.946 -7.041 -1.728 1.00 87.31 101 VAL A N 1
ATOM 726 C CA . VAL A 1 101 ? -9.831 -7.642 -0.391 1.00 87.31 101 VAL A CA 1
ATOM 727 C C . VAL A 1 101 ? -10.608 -6.820 0.639 1.00 87.31 101 VAL A C 1
ATOM 729 O O . VAL A 1 101 ? -11.395 -7.385 1.400 1.00 87.31 101 VAL A O 1
ATOM 732 N N . LEU A 1 102 ? -10.470 -5.490 0.632 1.00 86.94 102 LEU A N 1
ATOM 733 C CA . LEU A 1 102 ? -11.259 -4.606 1.496 1.00 86.94 102 LEU A CA 1
ATOM 734 C C . LEU A 1 102 ? -12.759 -4.760 1.238 1.00 86.94 102 LEU A C 1
ATOM 736 O O . LEU A 1 102 ? -13.539 -4.835 2.188 1.00 86.94 102 LEU A O 1
ATOM 740 N N . PHE A 1 103 ? -13.172 -4.872 -0.025 1.00 90.31 103 PHE A N 1
ATOM 741 C CA . PHE A 1 103 ? -14.562 -5.137 -0.379 1.00 90.31 103 PHE A CA 1
ATOM 742 C C . PHE A 1 103 ? -15.064 -6.461 0.214 1.00 90.31 103 PHE A C 1
ATOM 744 O O . PHE A 1 103 ? -16.160 -6.491 0.777 1.00 90.31 103 PHE A O 1
ATOM 751 N N . LEU A 1 104 ? -14.275 -7.539 0.151 1.00 91.31 104 LEU A N 1
ATOM 752 C CA . LEU A 1 104 ? -14.635 -8.821 0.766 1.00 91.31 104 LEU A CA 1
ATOM 753 C C . LEU A 1 104 ? -14.760 -8.717 2.290 1.00 91.31 104 LEU A C 1
ATOM 755 O O . LEU A 1 104 ? -15.726 -9.241 2.848 1.00 91.31 104 LEU A O 1
ATOM 759 N N . VAL A 1 105 ? -13.848 -8.006 2.957 1.00 86.81 105 VAL A N 1
ATOM 760 C CA . VAL A 1 105 ? -13.908 -7.776 4.412 1.00 86.81 105 VAL A CA 1
ATOM 761 C C . VAL A 1 105 ? -15.159 -6.980 4.787 1.00 86.81 105 VAL A C 1
ATOM 763 O O . VAL A 1 105 ? -15.919 -7.398 5.663 1.00 86.81 105 VAL A O 1
ATOM 766 N N . VAL A 1 106 ? -15.434 -5.873 4.090 1.00 88.06 106 VAL A N 1
ATOM 767 C CA . VAL A 1 106 ? -16.630 -5.046 4.324 1.00 88.06 106 VAL A CA 1
ATOM 768 C C . VAL A 1 106 ? -17.901 -5.849 4.058 1.00 88.06 106 VAL A C 1
ATOM 770 O O . VAL A 1 106 ? -18.838 -5.796 4.856 1.00 88.06 106 VAL A O 1
ATOM 773 N N . LYS A 1 107 ? -17.935 -6.640 2.980 1.00 90.19 107 LYS A N 1
ATOM 774 C CA . LYS A 1 107 ? -19.053 -7.538 2.671 1.00 90.19 107 LYS A CA 1
ATOM 775 C C . LYS A 1 107 ? -19.243 -8.587 3.767 1.00 90.19 107 LYS A C 1
ATOM 777 O O . LYS A 1 107 ? -20.382 -8.822 4.164 1.00 90.19 107 LYS A O 1
ATOM 782 N N . GLY A 1 108 ? -18.165 -9.184 4.275 1.00 91.25 108 GLY A N 1
ATOM 783 C CA . GLY A 1 108 ? -18.196 -10.152 5.374 1.00 91.25 108 GLY A CA 1
ATOM 784 C C . GLY A 1 108 ? -18.792 -9.554 6.647 1.00 91.25 108 GLY A C 1
ATOM 785 O O . GLY A 1 108 ? -19.774 -10.080 7.172 1.00 91.25 108 GLY A O 1
ATOM 786 N N . ILE A 1 109 ? -18.290 -8.391 7.071 1.00 88.81 109 ILE A N 1
ATOM 787 C CA . ILE A 1 109 ? -18.810 -7.663 8.239 1.00 88.81 109 ILE A CA 1
ATOM 788 C C . ILE A 1 109 ? -20.277 -7.267 8.028 1.00 88.81 109 ILE A C 1
ATOM 790 O O . ILE A 1 109 ? -21.101 -7.451 8.922 1.00 88.81 109 ILE A O 1
ATOM 794 N N . ASN A 1 110 ? -20.641 -6.755 6.850 1.00 90.50 110 ASN A N 1
ATOM 795 C CA . ASN A 1 110 ? -22.017 -6.347 6.554 1.00 90.50 110 ASN A CA 1
ATOM 796 C C . ASN A 1 110 ? -22.986 -7.544 6.503 1.00 90.50 110 ASN A C 1
ATOM 798 O O . ASN A 1 110 ? -24.160 -7.409 6.842 1.00 90.50 110 ASN A O 1
ATOM 802 N N . THR A 1 111 ? -22.494 -8.724 6.113 1.00 85.94 111 THR A N 1
ATOM 803 C CA . THR A 1 111 ? -23.264 -9.976 6.120 1.00 85.94 111 THR A CA 1
ATOM 804 C C . THR A 1 111 ? -23.474 -10.480 7.549 1.00 85.94 111 THR A C 1
ATOM 806 O O . THR A 1 111 ? -24.601 -10.804 7.912 1.00 85.94 111 THR A O 1
ATOM 809 N N . MET A 1 112 ? -22.436 -10.469 8.393 1.00 83.69 112 MET A N 1
ATOM 810 C CA . MET A 1 112 ? -22.542 -10.871 9.804 1.00 83.69 112 MET A CA 1
ATOM 811 C C . MET A 1 112 ? -23.430 -9.916 10.616 1.00 83.69 112 MET A C 1
ATOM 813 O O . MET A 1 112 ? -24.317 -10.365 11.334 1.00 83.69 112 MET A O 1
ATOM 817 N N . ARG A 1 113 ? -23.293 -8.596 10.427 1.00 76.44 113 ARG A N 1
ATOM 818 C CA . ARG A 1 113 ? -24.145 -7.588 11.095 1.00 76.44 113 ARG A CA 1
ATOM 819 C C . ARG A 1 113 ? -25.609 -7.620 10.647 1.00 76.44 113 ARG A C 1
ATOM 821 O O . ARG A 1 113 ? -26.452 -7.024 11.309 1.00 76.44 113 ARG A O 1
ATOM 828 N N . ARG A 1 114 ? -25.912 -8.263 9.515 1.00 68.56 114 ARG A N 1
ATOM 829 C CA . ARG A 1 114 ? -27.284 -8.558 9.073 1.00 68.56 114 ARG A CA 1
ATOM 830 C C . ARG A 1 114 ? -27.837 -9.848 9.679 1.00 68.56 114 ARG A C 1
ATOM 832 O O . ARG A 1 114 ? -29.054 -9.985 9.738 1.00 68.56 114 ARG A O 1
ATOM 839 N N . ALA A 1 115 ? -26.969 -10.781 10.070 1.00 67.25 115 ALA A N 1
ATOM 840 C CA . ALA A 1 115 ? -27.349 -12.070 10.642 1.00 67.25 115 ALA A CA 1
ATOM 841 C C . ALA A 1 115 ? -27.689 -11.977 12.140 1.00 67.25 115 ALA A C 1
ATOM 843 O O . ALA A 1 115 ? -28.461 -12.789 12.640 1.00 67.25 115 ALA A O 1
ATOM 844 N N . GLU A 1 116 ? -27.181 -10.964 12.842 1.00 66.62 116 GLU A N 1
ATOM 845 C CA . GLU A 1 116 ? -27.677 -10.586 14.165 1.00 66.62 116 GLU A CA 1
ATOM 846 C C . GLU A 1 116 ? -28.929 -9.705 14.000 1.00 66.62 116 GLU A C 1
ATOM 848 O O . GLU A 1 116 ? -28.843 -8.638 13.378 1.00 66.62 116 GLU A O 1
ATOM 853 N N . PRO A 1 117 ? -30.105 -10.079 14.552 1.00 61.34 117 PRO A N 1
ATOM 854 C CA . PRO A 1 117 ? -31.164 -9.107 14.767 1.00 61.34 117 PRO A CA 1
ATOM 855 C C . PRO A 1 117 ? -30.540 -8.006 15.612 1.00 61.34 117 PRO A C 1
ATOM 857 O O . PRO A 1 117 ? -30.070 -8.274 16.715 1.00 61.34 117 PRO A O 1
ATOM 860 N N . LYS A 1 118 ? -30.478 -6.787 15.071 1.00 62.06 118 LYS A N 1
ATOM 861 C CA . LYS A 1 118 ? -30.010 -5.605 15.793 1.00 62.06 118 LYS A CA 1
ATOM 862 C C . LYS A 1 118 ? -30.826 -5.520 17.085 1.00 62.06 118 LYS A C 1
ATOM 864 O O . LYS A 1 118 ? -31.942 -5.005 17.070 1.00 62.06 118 LYS A O 1
ATOM 869 N N . ALA A 1 119 ? -30.288 -6.024 18.195 1.00 65.88 119 ALA A N 1
ATOM 870 C CA . ALA A 1 119 ? -30.717 -5.556 19.495 1.00 65.88 119 ALA A CA 1
ATOM 871 C C . ALA A 1 119 ? -30.509 -4.040 19.413 1.00 65.88 119 ALA A C 1
ATOM 873 O O . ALA A 1 119 ? -29.403 -3.617 19.042 1.00 65.88 119 ALA A O 1
ATOM 874 N N . PRO A 1 120 ? -31.564 -3.225 19.598 1.00 70.81 120 PRO A N 1
ATOM 875 C CA . PRO A 1 120 ? -31.419 -1.782 19.591 1.00 70.81 120 PRO A CA 1
ATOM 876 C C . PRO A 1 120 ? -30.204 -1.448 20.455 1.00 70.81 120 PRO A C 1
ATOM 878 O O . PRO A 1 120 ? -30.114 -2.014 21.550 1.00 70.81 120 PRO A O 1
ATOM 881 N N . PRO A 1 121 ? -29.237 -0.646 19.962 1.00 68.62 121 PRO A N 1
ATOM 882 C CA . PRO A 1 121 ? -28.105 -0.256 20.786 1.00 68.62 121 PRO A CA 1
ATOM 883 C C . PRO A 1 121 ? -28.676 0.202 22.119 1.00 68.62 121 PRO A C 1
ATOM 885 O O . PRO A 1 121 ? -29.579 1.045 22.127 1.00 68.62 121 PRO A O 1
ATOM 888 N N . ALA A 1 122 ? -28.239 -0.447 23.205 1.00 65.69 122 ALA A N 1
ATOM 889 C CA . ALA A 1 122 ? -28.691 -0.092 24.538 1.00 65.69 122 ALA A CA 1
ATOM 890 C C . ALA A 1 122 ? -28.569 1.432 24.637 1.00 65.69 122 ALA A C 1
ATOM 892 O O . ALA A 1 122 ? -27.514 1.948 24.239 1.00 65.69 122 ALA A O 1
ATOM 893 N N . PRO A 1 123 ? -29.639 2.147 25.042 1.00 73.38 123 PRO A N 1
ATOM 894 C CA . PRO A 1 123 ? -29.602 3.595 25.137 1.00 73.38 123 PRO A CA 1
ATOM 895 C C . PRO A 1 123 ? -28.294 3.984 25.822 1.00 73.38 123 PRO A C 1
ATOM 897 O O . PRO A 1 123 ? -27.977 3.370 26.851 1.00 73.38 123 PRO A O 1
ATOM 900 N N . PRO A 1 124 ? -27.487 4.882 25.221 1.00 74.50 124 PRO A N 1
ATOM 901 C CA . PRO A 1 124 ? -26.227 5.272 25.826 1.00 74.50 124 PRO A CA 1
ATOM 902 C C . PRO A 1 124 ? -26.511 5.630 27.285 1.00 74.50 124 PRO A C 1
ATOM 904 O O . PRO A 1 124 ? -27.525 6.287 27.548 1.00 74.50 124 PRO A O 1
ATOM 907 N N . PRO A 1 125 ? -25.694 5.137 28.234 1.00 74.25 125 PRO A N 1
ATOM 908 C CA . PRO A 1 125 ? -25.913 5.450 29.633 1.00 74.25 125 PRO A CA 1
ATOM 909 C C . PRO A 1 125 ? -26.008 6.972 29.751 1.00 74.25 125 PRO A C 1
ATOM 911 O O . PRO A 1 125 ? -25.208 7.660 29.101 1.00 74.25 125 PRO A O 1
ATOM 914 N N . PRO A 1 126 ? -26.988 7.490 30.512 1.00 77.00 126 PRO A N 1
ATOM 915 C CA . PRO A 1 126 ? -27.211 8.919 30.599 1.00 77.00 126 PRO A CA 1
ATOM 916 C C . PRO A 1 126 ? -25.890 9.594 30.939 1.00 77.00 126 PRO A C 1
ATOM 918 O O . PRO A 1 126 ? -25.157 9.185 31.849 1.00 77.00 126 PRO A O 1
ATOM 921 N N . THR A 1 127 ? -25.543 10.594 30.141 1.00 84.38 127 THR A N 1
ATOM 922 C CA . THR A 1 127 ? -24.353 11.400 30.372 1.00 84.38 127 THR A CA 1
ATOM 923 C C . THR A 1 127 ? -24.423 11.985 31.779 1.00 84.38 127 THR A C 1
ATOM 925 O O . THR A 1 127 ? -25.504 12.222 32.319 1.00 84.38 127 THR A O 1
ATOM 928 N N . LYS A 1 128 ? -23.269 12.268 32.398 1.00 84.31 128 LYS A N 1
ATOM 929 C CA . LYS A 1 128 ? -23.251 12.913 33.724 1.00 84.31 128 LYS A CA 1
ATOM 930 C C . LYS A 1 128 ? -24.121 14.172 33.754 1.00 84.31 128 LYS A C 1
ATOM 932 O O . LYS A 1 128 ? -24.759 14.443 34.759 1.00 84.31 128 LYS A O 1
ATOM 937 N N . THR A 1 129 ? -24.176 14.905 32.645 1.00 84.12 129 THR A N 1
ATOM 938 C CA . THR A 1 129 ? -25.045 16.071 32.485 1.00 84.12 129 THR A CA 1
ATOM 939 C C . THR A 1 129 ? -26.525 15.703 32.528 1.00 84.12 129 THR A C 1
ATOM 941 O O . THR A 1 129 ? -27.272 16.367 33.229 1.00 84.12 129 THR A O 1
ATOM 944 N N . GLU A 1 130 ? -26.959 14.650 31.835 1.00 84.69 130 GLU A N 1
ATOM 945 C CA . GLU A 1 130 ? -28.354 14.184 31.882 1.00 84.69 130 GLU A CA 1
ATOM 946 C C . GLU A 1 130 ? -28.750 13.710 33.285 1.00 84.69 130 GLU A C 1
ATOM 948 O O . GLU A 1 130 ? -29.825 14.073 33.755 1.00 84.69 130 GLU A O 1
ATOM 953 N N . VAL A 1 131 ? -27.859 13.006 33.995 1.00 87.00 131 VAL A N 1
ATOM 954 C CA . VAL A 1 131 ? -28.076 12.609 35.401 1.00 87.00 131 VAL A CA 1
ATOM 955 C C . VAL A 1 131 ? -28.224 13.838 36.301 1.00 87.00 131 VAL A C 1
ATOM 957 O O . VAL A 1 131 ? -29.182 13.941 37.064 1.00 87.00 131 VAL A O 1
ATOM 960 N N . LEU A 1 132 ? -27.314 14.808 36.176 1.00 91.19 132 LEU A N 1
ATOM 961 C CA . LEU A 1 132 ? -27.363 16.049 36.953 1.00 91.19 132 LEU A CA 1
ATOM 962 C C . LEU A 1 132 ? -28.616 16.873 36.637 1.00 91.19 132 LEU A C 1
ATOM 964 O O . LEU A 1 132 ? -29.217 17.447 37.539 1.00 91.19 132 LEU A O 1
ATOM 968 N N . LEU A 1 133 ? -29.038 16.930 35.373 1.00 90.62 133 LEU A N 1
ATOM 969 C CA . LEU A 1 133 ? -30.270 17.611 34.971 1.00 90.62 133 LEU A CA 1
ATOM 970 C C . LEU A 1 133 ? -31.507 16.919 35.546 1.00 90.62 133 LEU A C 1
ATOM 972 O O . LEU A 1 133 ? -32.462 17.594 35.933 1.00 90.62 133 LEU A O 1
ATOM 976 N N . GLU A 1 134 ? -31.489 15.592 35.640 1.00 91.75 134 GLU A N 1
ATOM 977 C CA . GLU A 1 134 ? -32.571 14.827 36.243 1.00 91.75 134 GLU A CA 1
ATOM 978 C C . GLU A 1 134 ? -32.651 15.044 37.762 1.00 91.75 134 GLU A C 1
ATOM 980 O O . GLU A 1 134 ? -33.738 15.267 38.305 1.00 91.75 134 GLU A O 1
ATOM 985 N N . GLU A 1 135 ? -31.503 15.088 38.439 1.00 91.38 135 GLU A N 1
ATOM 986 C CA . GLU A 1 135 ? -31.402 15.477 39.847 1.00 91.38 135 GLU A CA 1
ATOM 987 C C . GLU A 1 135 ? -31.891 16.914 40.073 1.00 91.38 135 GLU A C 1
ATOM 989 O O . GLU A 1 135 ? -32.726 17.141 40.949 1.00 91.38 135 GLU A O 1
ATOM 994 N N . ILE A 1 136 ? -31.457 17.874 39.249 1.00 92.88 136 ILE A N 1
ATOM 995 C CA . ILE A 1 136 ? -31.902 19.276 39.313 1.00 92.88 136 ILE A CA 1
ATOM 996 C C . ILE A 1 136 ? -33.416 19.380 39.091 1.00 92.88 136 ILE A C 1
ATOM 998 O O . ILE A 1 136 ? -34.090 20.069 39.858 1.00 92.88 136 ILE A O 1
ATOM 1002 N N . ARG A 1 137 ? -33.980 18.673 38.099 1.00 92.38 137 ARG A N 1
ATOM 1003 C CA . ARG A 1 137 ? -35.435 18.614 37.863 1.00 92.38 137 ARG A CA 1
ATOM 1004 C C . ARG A 1 137 ? -36.163 18.113 39.105 1.00 92.38 137 ARG A C 1
ATOM 1006 O O . ARG A 1 137 ? -37.164 18.700 39.505 1.00 92.38 137 ARG A O 1
ATOM 1013 N N . ASN A 1 138 ? -35.664 17.045 39.721 1.00 90.88 138 ASN A N 1
ATOM 1014 C CA . ASN A 1 138 ? -36.277 16.457 40.909 1.00 90.88 138 ASN A CA 1
ATOM 1015 C C . ASN A 1 138 ? -36.167 17.390 42.129 1.00 90.88 138 ASN A C 1
ATOM 1017 O O . ASN A 1 138 ? -37.116 17.491 42.907 1.00 90.88 138 ASN A O 1
ATOM 1021 N N . LEU A 1 139 ? -35.050 18.107 42.285 1.00 89.88 139 LEU A N 1
ATOM 1022 C CA . LEU A 1 139 ? -34.870 19.118 43.332 1.00 89.88 139 LEU A CA 1
ATOM 1023 C C . LEU A 1 139 ? -35.795 20.326 43.128 1.00 89.88 139 LEU A C 1
ATOM 1025 O O . LEU A 1 139 ? -36.412 20.785 44.088 1.00 89.88 139 LEU A O 1
ATOM 1029 N N . LEU A 1 140 ? -35.954 20.796 41.889 1.00 87.44 140 LEU A N 1
ATOM 1030 C CA . LEU A 1 140 ? -36.886 21.872 41.541 1.00 87.44 140 LEU A CA 1
ATOM 1031 C C . LEU A 1 140 ? -38.342 21.452 41.740 1.00 87.44 140 LEU A C 1
ATOM 1033 O O . LEU A 1 140 ? -39.115 22.215 42.306 1.00 87.44 140 LEU A O 1
ATOM 1037 N N . ALA A 1 141 ? -38.716 20.231 41.349 1.00 87.12 141 ALA A N 1
ATOM 1038 C CA . ALA A 1 141 ? -40.056 19.697 41.588 1.00 87.12 141 ALA A CA 1
ATOM 1039 C C . ALA A 1 141 ? -40.369 19.587 43.091 1.00 87.12 141 ALA A C 1
ATOM 1041 O O . ALA A 1 141 ? -41.485 19.882 43.510 1.00 87.12 141 ALA A O 1
ATOM 1042 N N . ARG A 1 142 ? -39.372 19.232 43.917 1.00 86.38 142 ARG A N 1
ATOM 1043 C CA . ARG A 1 142 ? -39.491 19.246 45.385 1.00 86.38 142 ARG A CA 1
ATOM 1044 C C . ARG A 1 142 ? -39.609 20.662 45.957 1.00 86.38 142 ARG A C 1
ATOM 1046 O O . ARG A 1 142 ? -40.359 20.855 46.905 1.00 86.38 142 ARG A O 1
ATOM 1053 N N . GLN A 1 143 ? -38.906 21.646 45.391 1.00 82.69 143 GLN A N 1
ATOM 1054 C CA . GLN A 1 143 ? -39.015 23.059 45.791 1.00 82.69 143 GLN A CA 1
ATOM 1055 C C . GLN A 1 143 ? -40.301 23.741 45.298 1.00 82.69 143 GLN A C 1
ATOM 1057 O O . GLN A 1 143 ? -40.724 24.734 45.886 1.00 82.69 143 GLN A O 1
ATOM 1062 N N . ALA A 1 144 ? -40.907 23.229 44.226 1.00 80.56 144 ALA A N 1
ATOM 1063 C CA . ALA A 1 144 ? -42.152 23.723 43.641 1.00 80.56 144 ALA A CA 1
ATOM 1064 C C . ALA A 1 144 ? -43.419 23.073 44.241 1.00 80.56 144 ALA A C 1
ATOM 1066 O O . ALA A 1 144 ? -44.519 23.346 43.765 1.00 80.56 144 ALA A O 1
ATOM 1067 N N . GLY A 1 145 ? -43.279 22.225 45.271 1.00 65.12 145 GLY A N 1
ATOM 1068 C CA . GLY A 1 145 ? -44.401 21.687 46.052 1.00 65.12 145 GLY A CA 1
ATOM 1069 C C . GLY A 1 145 ? -45.206 22.784 46.775 1.00 65.12 145 GLY A C 1
ATOM 1070 O O . GLY A 1 145 ? -44.684 23.878 46.992 1.00 65.12 145 GLY A O 1
ATOM 1071 N N . PRO A 1 146 ? -46.487 22.524 47.105 1.00 66.00 146 PRO A N 1
ATOM 1072 C CA . PRO A 1 146 ? -47.491 23.558 47.329 1.00 66.00 146 PRO A CA 1
ATOM 1073 C C . PRO A 1 146 ? -47.258 24.330 48.632 1.00 66.00 146 PRO A C 1
ATOM 1075 O O . PRO A 1 146 ? -46.906 23.750 49.652 1.00 66.00 146 PRO A O 1
ATOM 1078 N N . GLU A 1 147 ? -47.544 25.631 48.562 1.00 60.75 147 GLU A N 1
ATOM 1079 C CA . GLU A 1 147 ? -47.542 26.635 49.637 1.00 60.75 147 GLU A CA 1
ATOM 1080 C C . GLU A 1 147 ? -46.208 27.340 49.920 1.00 60.75 147 GLU A C 1
ATOM 1082 O O . GLU A 1 147 ? -45.476 27.045 50.862 1.00 60.75 147 GLU A O 1
ATOM 1087 N N . ARG A 1 148 ? -45.965 28.425 49.173 1.00 58.22 148 ARG A N 1
ATOM 1088 C CA . ARG A 1 148 ? -45.446 29.631 49.826 1.00 58.22 148 ARG A CA 1
ATOM 1089 C C . ARG A 1 148 ? -46.664 30.366 50.379 1.00 58.22 148 ARG A C 1
ATOM 1091 O O . ARG A 1 148 ? -47.471 30.812 49.563 1.00 58.22 148 ARG A O 1
ATOM 1098 N N . PRO A 1 149 ? -46.826 30.502 51.705 1.00 55.28 149 PRO A N 1
ATOM 1099 C CA . PRO A 1 149 ? -47.819 31.409 52.246 1.00 55.28 149 PRO A CA 1
ATOM 1100 C C . PRO A 1 149 ? -47.481 32.793 51.699 1.00 55.28 149 PRO A C 1
ATOM 1102 O O . PRO A 1 149 ? -46.417 33.343 51.989 1.00 55.28 149 PRO A O 1
ATOM 1105 N N . THR A 1 150 ? -48.349 33.332 50.849 1.00 59.88 150 THR A N 1
ATOM 1106 C CA . THR A 1 150 ? -48.339 34.753 50.528 1.00 59.88 150 THR A CA 1
ATOM 1107 C C . THR A 1 150 ? -48.595 35.475 51.843 1.00 59.88 150 THR A C 1
ATOM 1109 O O . THR A 1 150 ? -49.735 35.594 52.283 1.00 59.88 150 THR A O 1
ATOM 1112 N N . THR A 1 151 ? -47.530 35.906 52.516 1.00 56.19 151 THR A N 1
ATOM 1113 C CA . THR A 1 151 ? -47.622 36.877 53.602 1.00 56.19 151 THR A CA 1
ATOM 1114 C C . THR A 1 151 ? -48.162 38.164 52.994 1.00 56.19 151 THR A C 1
ATOM 1116 O O . THR A 1 151 ? -47.412 38.956 52.424 1.00 56.19 151 THR A O 1
ATOM 1119 N N . ALA A 1 152 ? -49.485 38.313 53.043 1.00 50.03 152 ALA A N 1
ATOM 1120 C CA . ALA A 1 152 ? -50.174 39.561 52.790 1.00 50.03 152 ALA A CA 1
ATOM 1121 C C . ALA A 1 152 ? -49.718 40.567 53.852 1.00 50.03 152 ALA A C 1
ATOM 1123 O O . ALA A 1 152 ? -49.962 40.398 55.046 1.00 50.03 152 ALA A O 1
ATOM 1124 N N . ILE A 1 153 ? -48.984 41.573 53.390 1.00 56.53 153 ILE A N 1
ATOM 1125 C CA . ILE A 1 153 ? -48.706 42.808 54.110 1.00 56.53 153 ILE A CA 1
ATOM 1126 C C . ILE A 1 153 ? -49.768 43.797 53.625 1.00 56.53 153 ILE A C 1
ATOM 1128 O O . ILE A 1 153 ? -49.835 44.038 52.418 1.00 56.53 153 ILE A O 1
ATOM 1132 N N . GLY A 1 154 ? -50.556 44.358 54.545 1.00 47.47 154 GLY A N 1
ATOM 1133 C CA . GLY A 1 154 ? -51.489 45.462 54.284 1.00 47.47 154 GLY A CA 1
ATOM 1134 C C . GLY A 1 154 ? -52.904 45.183 54.744 1.00 47.47 154 GLY A C 1
ATOM 1135 O O . GLY A 1 154 ? -53.666 44.626 53.927 1.00 47.47 154 GLY A O 1
#

Solvent-accessible surface area (backbone atoms only — not comparable to full-atom values): 8751 Å² total; per-residue (Å²): 106,75,66,59,49,48,61,56,50,64,42,61,74,52,47,57,49,50,51,50,51,54,50,51,58,54,50,51,50,53,50,50,44,47,41,61,72,49,48,44,54,53,52,15,63,75,66,74,62,57,59,52,58,57,36,64,46,57,73,31,73,56,6,42,54,35,45,74,72,70,46,50,48,74,60,19,49,74,53,31,52,56,49,51,60,20,41,49,50,52,51,53,52,46,50,53,50,51,52,50,52,51,47,52,52,52,49,50,53,55,51,53,64,63,70,45,80,77,68,73,76,72,76,74,75,74,48,72,65,56,50,51,51,50,50,50,50,53,53,49,55,64,69,66,52,90,78,78,80,79,79,82,81,134

Radius of gyration: 32.38 Å; Cα contacts (8 Å, |Δi|>4): 87; chains: 1; bounding box: 75×64×77 Å

Foldseek 3Di:
DVVVVVVVCPPVVNVVVVVVVVVVVVVLVVLVCCLPVPVQVVVCVVVVNDQLQQDKDQPDPQLVVCVVVVHGPVVSVVRHDMGRVSNVVSVVVSVVSVVVVVVVVVVVVVVVVVVDPPPPPDPPDQDPVSVVVVVVVVVVVVVPPDDPDPPDDD

Secondary structure (DSSP, 8-state):
-HHHHHHHHTSHHHHHHHHHHHHHHHHHHHHHHIIIIIIHHHHHHHTTS--GGG--EE-SHHHHHHHHTT--HHHHHHHS-EE-HHHHHHHHHHHHHHHHHHHHHHHHHHHHHHHS-------PPPPHHHHHHHHHHHHHHHHTSS--------

pLDDT: mean 82.44, std 9.48, range [47.47, 93.69]